Protein AF-A0A151S986-F1 (afdb_monomer)

Mean predicted aligned error: 7.72 Å

Structure (mmCIF, N/CA/C/O backbone):
data_AF-A0A151S986-F1
#
_entry.id   AF-A0A151S986-F1
#
loop_
_atom_site.group_PDB
_atom_site.id
_atom_site.type_symbol
_atom_site.label_atom_id
_atom_site.label_alt_id
_atom_site.label_comp_id
_atom_site.label_asym_id
_atom_site.label_entity_id
_atom_site.label_seq_id
_atom_site.pdbx_PDB_ins_code
_atom_site.Cartn_x
_atom_site.Cartn_y
_atom_site.Cartn_z
_atom_site.occupancy
_atom_site.B_iso_or_equiv
_atom_site.auth_seq_id
_atom_site.auth_comp_id
_atom_site.auth_asym_id
_atom_site.auth_atom_id
_atom_site.pdbx_PDB_model_num
ATOM 1 N N . MET A 1 1 ? -10.993 3.039 -18.803 1.00 60.53 1 MET A N 1
ATOM 2 C CA . MET A 1 1 ? -10.726 3.758 -17.537 1.00 60.53 1 MET A CA 1
ATOM 3 C C . MET A 1 1 ? -11.556 3.105 -16.445 1.00 60.53 1 MET A C 1
ATOM 5 O O . MET A 1 1 ? -12.699 2.767 -16.718 1.00 60.53 1 MET A O 1
ATOM 9 N N . SER A 1 2 ? -10.978 2.864 -15.268 1.00 81.25 2 SER A N 1
ATOM 10 C CA . SER A 1 2 ? -11.725 2.397 -14.089 1.00 81.25 2 SER A CA 1
ATOM 11 C C . SER A 1 2 ? -12.407 3.588 -13.402 1.00 81.25 2 SER A C 1
ATOM 13 O O . SER A 1 2 ? -11.946 4.718 -13.546 1.00 81.25 2 SER A O 1
ATOM 15 N N . ASN A 1 3 ? -13.466 3.342 -12.628 1.00 82.19 3 ASN A N 1
ATOM 16 C CA . ASN A 1 3 ? -14.051 4.328 -11.710 1.00 82.19 3 ASN A CA 1
ATOM 17 C C . ASN A 1 3 ? -13.273 4.442 -10.380 1.00 82.19 3 ASN A C 1
ATOM 19 O O . ASN A 1 3 ? -13.747 5.074 -9.442 1.00 82.19 3 ASN A O 1
ATOM 23 N N . GLY A 1 4 ? -12.100 3.808 -10.291 1.00 81.12 4 GLY A N 1
ATOM 24 C CA . GLY A 1 4 ? -11.214 3.849 -9.128 1.00 81.12 4 GLY A CA 1
ATOM 25 C C . GLY A 1 4 ? -11.450 2.731 -8.115 1.00 81.12 4 GLY A C 1
ATOM 26 O O . GLY A 1 4 ? -10.625 2.571 -7.221 1.00 81.12 4 GLY A O 1
ATOM 27 N N . ARG A 1 5 ? -12.514 1.927 -8.265 1.00 85.44 5 ARG A N 1
ATOM 28 C CA . ARG A 1 5 ? -12.766 0.788 -7.373 1.00 85.44 5 ARG A CA 1
ATOM 29 C C . ARG A 1 5 ? -11.839 -0.387 -7.678 1.00 85.44 5 ARG A C 1
ATOM 31 O O . ARG A 1 5 ? -11.610 -0.736 -8.838 1.00 85.44 5 ARG A O 1
ATOM 38 N N . LEU A 1 6 ? -11.342 -1.014 -6.620 1.00 85.12 6 LEU A N 1
ATOM 39 C CA . LEU A 1 6 ? -10.534 -2.228 -6.626 1.00 85.12 6 LEU A CA 1
ATOM 40 C C . LEU A 1 6 ? -11.412 -3.451 -6.336 1.00 85.12 6 LEU A C 1
ATOM 42 O O . LEU A 1 6 ? -12.496 -3.323 -5.778 1.00 85.12 6 LEU A O 1
ATOM 46 N N . ILE A 1 7 ? -10.925 -4.660 -6.638 1.00 87.69 7 ILE A N 1
ATOM 47 C CA . ILE A 1 7 ? -11.652 -5.916 -6.356 1.00 87.69 7 ILE A CA 1
ATOM 48 C C . ILE A 1 7 ? -12.125 -6.022 -4.893 1.00 87.69 7 ILE A C 1
ATOM 50 O O . ILE A 1 7 ? -13.210 -6.532 -4.627 1.00 87.69 7 ILE A O 1
ATOM 54 N N . ILE A 1 8 ? -11.356 -5.473 -3.948 1.00 83.62 8 ILE A N 1
ATOM 55 C CA . ILE A 1 8 ? -11.719 -5.426 -2.524 1.00 83.62 8 ILE A CA 1
ATOM 56 C C . ILE A 1 8 ? -12.955 -4.591 -2.234 1.00 83.62 8 ILE A C 1
ATOM 58 O O . ILE A 1 8 ? -13.674 -4.920 -1.299 1.00 83.62 8 ILE A O 1
ATOM 62 N N . ASP A 1 9 ? -13.214 -3.545 -3.017 1.00 87.00 9 ASP A N 1
ATOM 63 C CA . ASP A 1 9 ? -14.366 -2.674 -2.801 1.00 87.00 9 ASP A CA 1
ATOM 64 C C . ASP A 1 9 ? -15.655 -3.422 -3.138 1.00 87.00 9 ASP A C 1
ATOM 66 O O . ASP A 1 9 ? -16.638 -3.313 -2.416 1.00 87.00 9 ASP A O 1
ATOM 70 N N . PHE A 1 10 ? -15.629 -4.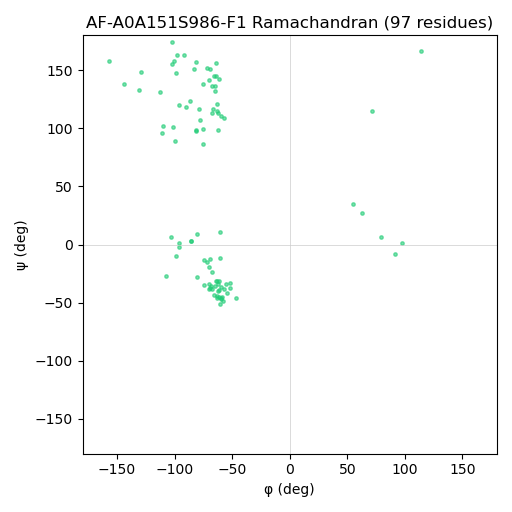253 -4.185 1.00 89.94 10 PHE A N 1
ATOM 71 C CA . PHE A 1 10 ? -16.758 -5.111 -4.549 1.00 89.94 10 PHE A CA 1
ATOM 72 C C . PHE A 1 10 ? -16.987 -6.222 -3.522 1.00 89.94 10 PHE A C 1
ATOM 74 O O . PHE A 1 10 ? -18.130 -6.549 -3.218 1.00 89.94 10 PHE A O 1
ATOM 81 N N . ILE A 1 11 ? -15.913 -6.796 -2.965 1.00 88.62 11 ILE A N 1
ATOM 82 C CA . ILE A 1 11 ? -16.023 -7.757 -1.859 1.00 88.62 11 ILE A CA 1
ATOM 83 C C . ILE A 1 11 ? -16.630 -7.059 -0.637 1.00 88.62 11 ILE A C 1
ATOM 85 O O . ILE A 1 11 ? -17.555 -7.590 -0.031 1.00 88.62 11 ILE A O 1
ATOM 89 N N . ALA A 1 12 ? -16.154 -5.863 -0.287 1.00 88.81 12 ALA A N 1
ATOM 90 C CA . ALA A 1 12 ? -16.692 -5.117 0.841 1.00 88.81 12 ALA A CA 1
ATOM 91 C C . ALA A 1 12 ? -18.186 -4.809 0.649 1.00 88.81 12 ALA A C 1
ATOM 93 O O . ALA A 1 12 ? -18.984 -5.095 1.536 1.00 88.81 12 ALA A O 1
ATOM 94 N N . GLU A 1 13 ? -18.573 -4.339 -0.539 1.00 91.69 13 GLU A N 1
ATOM 95 C CA . GLU A 1 13 ? -19.965 -4.078 -0.920 1.00 91.69 13 GLU A CA 1
ATOM 96 C C . GLU A 1 13 ? -20.841 -5.339 -0.814 1.00 91.69 13 GLU A C 1
ATOM 98 O O . GLU A 1 13 ? -21.889 -5.307 -0.170 1.00 91.69 13 GLU A O 1
ATOM 103 N N . ALA A 1 14 ? -20.388 -6.471 -1.364 1.00 94.00 14 ALA A N 1
ATOM 104 C CA . ALA A 1 14 ? -21.146 -7.724 -1.371 1.00 94.00 14 ALA A CA 1
ATOM 105 C C . ALA A 1 14 ? -21.417 -8.288 0.035 1.00 94.00 14 ALA A C 1
ATOM 107 O O . ALA A 1 14 ? -22.439 -8.937 0.252 1.00 94.00 14 ALA A O 1
ATOM 108 N N . TYR A 1 15 ? -20.511 -8.045 0.985 1.00 91.06 15 TYR A N 1
ATOM 109 C CA . TYR A 1 15 ? -20.625 -8.525 2.366 1.00 91.06 15 TYR A CA 1
ATOM 110 C C . TYR A 1 15 ? -21.057 -7.436 3.362 1.00 91.06 15 TYR A C 1
ATOM 112 O O . TYR A 1 15 ? -21.067 -7.689 4.566 1.00 91.06 15 TYR A O 1
ATOM 120 N N . GLY A 1 16 ? -21.405 -6.231 2.893 1.00 90.31 16 GLY A N 1
ATOM 121 C CA . GLY A 1 16 ? -21.785 -5.110 3.761 1.00 90.31 16 GLY A CA 1
ATOM 122 C C . GLY A 1 16 ? -20.664 -4.638 4.698 1.00 90.31 16 GLY A C 1
ATOM 123 O O . GLY A 1 16 ? -20.939 -4.127 5.784 1.00 90.31 16 GLY A O 1
ATOM 124 N N . LEU A 1 17 ? -19.402 -4.840 4.311 1.00 87.38 17 LEU A N 1
ATOM 125 C CA . LEU A 1 17 ? -18.231 -4.373 5.049 1.00 87.38 17 LEU A CA 1
ATOM 126 C C . LEU A 1 17 ? -17.931 -2.902 4.712 1.00 87.38 17 LEU A C 1
ATOM 128 O O . LEU A 1 17 ? -18.198 -2.451 3.596 1.00 87.38 17 LEU A O 1
ATOM 132 N N . PRO A 1 18 ? -17.333 -2.142 5.644 1.00 86.81 18 PRO A N 1
ATOM 133 C CA . PRO A 1 18 ? -16.908 -0.775 5.371 1.00 86.81 18 PRO A CA 1
ATOM 134 C C . PRO A 1 18 ? -15.818 -0.728 4.292 1.00 86.81 18 PRO A C 1
ATOM 136 O O . PRO A 1 18 ? -14.934 -1.586 4.236 1.00 86.81 18 PRO A O 1
ATOM 139 N N . MET A 1 19 ? -15.851 0.317 3.460 1.00 86.75 19 MET A N 1
ATOM 140 C CA . MET A 1 19 ? -14.769 0.590 2.514 1.00 86.75 19 MET A CA 1
ATOM 141 C C . MET A 1 19 ? -13.485 0.939 3.266 1.00 86.75 19 MET A C 1
ATOM 143 O O . MET A 1 19 ? -13.495 1.715 4.224 1.00 86.75 19 MET A O 1
ATOM 147 N N . LEU A 1 20 ? -12.368 0.379 2.810 1.00 86.62 20 LEU A N 1
ATOM 148 C CA . LEU A 1 20 ? -11.095 0.524 3.501 1.00 86.62 20 LEU A CA 1
ATOM 149 C C . LEU A 1 20 ? -10.385 1.812 3.059 1.00 86.62 20 LEU A C 1
ATOM 151 O O . LEU A 1 20 ? -10.094 1.965 1.869 1.00 86.62 20 LEU A O 1
ATOM 155 N N . PRO A 1 21 ? -10.034 2.727 3.981 1.00 87.75 21 PRO A N 1
ATOM 156 C CA . PRO A 1 21 ? -9.241 3.899 3.635 1.00 87.75 21 PRO A CA 1
ATOM 157 C C . PRO A 1 21 ? -7.833 3.488 3.183 1.00 87.75 21 PRO A C 1
ATOM 159 O O . PRO A 1 21 ? -7.243 2.544 3.714 1.00 87.75 21 PRO A O 1
ATOM 162 N N . ALA A 1 22 ? -7.265 4.223 2.226 1.00 88.44 22 ALA A N 1
ATOM 163 C CA . ALA A 1 22 ? -5.872 4.044 1.824 1.00 88.44 22 ALA A CA 1
ATOM 164 C C . ALA A 1 22 ? -4.918 4.475 2.951 1.00 88.44 22 ALA A C 1
ATOM 166 O O . ALA A 1 22 ? -5.092 5.545 3.535 1.00 88.44 22 ALA A O 1
ATOM 167 N N . TYR A 1 23 ? -3.873 3.685 3.217 1.00 88.31 23 TYR A N 1
ATOM 168 C CA . TYR A 1 23 ? -2.909 3.928 4.298 1.00 88.31 23 TYR A CA 1
ATOM 169 C C . TYR A 1 23 ? -2.271 5.323 4.232 1.00 88.31 23 TYR A C 1
ATOM 171 O O . TYR A 1 23 ? -2.147 6.000 5.250 1.00 88.31 23 TYR A O 1
ATOM 179 N N . LEU A 1 24 ? -1.904 5.774 3.030 1.00 89.62 24 LEU A N 1
ATOM 180 C CA . LEU A 1 24 ? -1.272 7.081 2.825 1.00 89.62 24 LEU A CA 1
ATOM 181 C C . LEU A 1 24 ? -2.234 8.266 3.018 1.00 89.62 24 LEU A C 1
ATOM 183 O O . LEU A 1 24 ? -1.769 9.387 3.196 1.00 89.62 24 LEU A O 1
ATOM 187 N N . ASN A 1 25 ? -3.549 8.022 3.033 1.00 89.06 25 ASN A N 1
ATOM 188 C CA . ASN A 1 25 ? -4.572 9.046 3.262 1.00 89.06 25 ASN A CA 1
ATOM 189 C C . ASN A 1 25 ? -5.041 9.110 4.722 1.00 89.06 25 ASN A C 1
ATOM 191 O O . ASN A 1 25 ? -5.925 9.905 5.044 1.00 89.06 25 ASN A O 1
ATOM 195 N N . LEU A 1 26 ? -4.481 8.285 5.612 1.00 86.88 26 LEU A N 1
ATOM 196 C CA . LEU A 1 26 ? -4.854 8.301 7.021 1.00 86.88 26 LEU A CA 1
ATOM 197 C C . LEU A 1 26 ? -4.423 9.622 7.666 1.00 86.88 26 LEU A C 1
ATOM 199 O O . LEU A 1 26 ? -3.234 9.916 7.796 1.00 86.88 26 LEU A O 1
ATOM 203 N N . THR A 1 27 ? -5.398 10.402 8.128 1.00 76.88 27 THR A N 1
ATOM 204 C CA . THR A 1 27 ? -5.156 11.594 8.952 1.00 76.88 27 THR A CA 1
ATOM 205 C C . THR A 1 27 ? -5.373 11.262 10.427 1.00 76.88 27 THR A C 1
ATOM 207 O O . THR A 1 27 ? -6.172 10.394 10.785 1.00 76.88 27 THR A O 1
ATOM 210 N N . LYS A 1 28 ? -4.624 11.916 11.327 1.00 65.44 28 LYS A N 1
ATOM 211 C CA . LYS A 1 28 ? -4.749 11.661 12.770 1.00 65.44 28 LYS A CA 1
ATOM 212 C C . LYS A 1 28 ? -6.167 12.015 13.240 1.00 65.44 28 LYS A C 1
ATOM 214 O O . LYS A 1 28 ? -6.519 13.187 13.279 1.00 65.44 28 LYS A O 1
ATOM 219 N N . GLY A 1 29 ? -6.933 11.005 13.658 1.00 61.72 29 GLY A N 1
ATOM 220 C CA . GLY A 1 29 ? -8.168 11.174 14.435 1.00 61.72 29 GLY A CA 1
ATOM 221 C C . GLY A 1 29 ? -9.493 11.142 13.667 1.00 61.72 29 GLY A C 1
ATOM 222 O O . GLY A 1 29 ? -10.525 11.278 14.311 1.00 61.72 29 GLY A O 1
ATOM 223 N N . THR A 1 30 ? -9.501 10.943 12.346 1.00 60.03 30 THR A N 1
ATOM 224 C CA . THR A 1 30 ? -10.741 11.008 11.539 1.00 60.03 30 THR A CA 1
ATOM 225 C C . THR A 1 30 ? -11.249 9.650 11.051 1.00 60.03 30 THR A C 1
ATOM 227 O O . THR A 1 30 ? -12.452 9.492 10.863 1.00 60.03 30 THR A O 1
ATOM 230 N N . GLN A 1 31 ? -10.372 8.658 10.866 1.00 70.31 31 GLN A N 1
ATOM 231 C CA . GLN A 1 31 ? -10.744 7.335 10.350 1.00 70.31 31 GLN A CA 1
ATOM 232 C C . GLN A 1 31 ? -10.584 6.230 11.395 1.00 70.31 31 GLN A C 1
ATOM 234 O O . GLN A 1 31 ? -9.533 6.092 12.028 1.00 70.31 31 GLN A O 1
ATOM 239 N N . ASP A 1 32 ? -11.631 5.410 11.542 1.00 76.25 32 ASP A N 1
ATOM 240 C CA . ASP A 1 32 ? -11.607 4.215 12.381 1.00 76.25 32 ASP A CA 1
ATOM 241 C C . ASP A 1 32 ? -10.816 3.091 11.699 1.00 76.25 32 ASP A C 1
ATOM 243 O O . ASP A 1 32 ? -11.352 2.220 11.016 1.00 76.25 32 ASP A O 1
ATOM 247 N N . ILE A 1 33 ? -9.503 3.101 11.921 1.00 80.69 33 ILE A N 1
ATOM 248 C CA . ILE A 1 33 ? -8.570 2.095 11.397 1.00 80.69 33 ILE A CA 1
ATOM 249 C C . ILE A 1 33 ? -8.867 0.660 11.874 1.00 80.69 33 ILE A C 1
ATOM 251 O O . ILE A 1 33 ? -8.287 -0.284 11.338 1.00 80.69 33 ILE A O 1
ATOM 255 N N . ARG A 1 34 ? -9.750 0.464 12.869 1.00 77.75 34 ARG A N 1
ATOM 256 C CA . ARG A 1 34 ? -10.157 -0.875 13.341 1.00 77.75 34 ARG A CA 1
ATOM 257 C C . ARG A 1 34 ? -10.972 -1.634 12.304 1.00 77.75 34 ARG A C 1
ATOM 259 O O . ARG A 1 34 ? -10.991 -2.861 12.335 1.00 77.75 34 ARG A O 1
ATOM 266 N N . GLN A 1 35 ? -11.611 -0.911 11.390 1.00 79.56 35 GLN A N 1
ATOM 267 C CA . GLN A 1 35 ? -12.365 -1.479 10.275 1.00 79.56 35 GLN A CA 1
ATOM 268 C C . GLN A 1 35 ? -11.452 -2.037 9.172 1.00 79.56 35 GL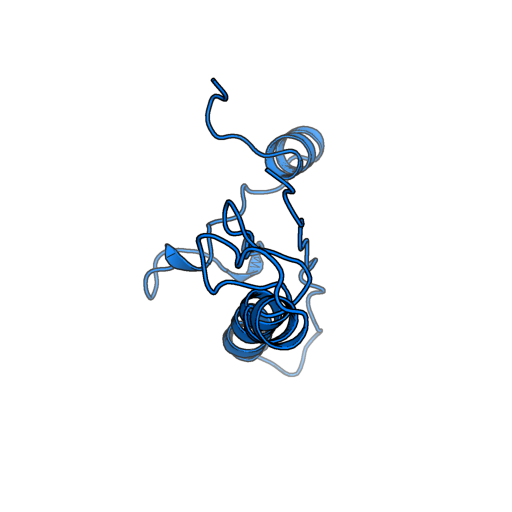N A C 1
ATOM 270 O O . GLN A 1 35 ? -11.902 -2.804 8.326 1.00 79.56 35 GLN A O 1
ATOM 275 N N . GLY A 1 36 ? -10.158 -1.711 9.220 1.00 80.25 36 GLY A N 1
ATOM 276 C CA . GLY A 1 36 ? -9.158 -2.113 8.241 1.00 80.25 36 GLY A CA 1
ATOM 277 C C . GLY A 1 36 ? -8.612 -0.922 7.460 1.00 80.25 36 GLY A C 1
ATOM 278 O O . GLY A 1 36 ? -9.138 0.186 7.511 1.00 80.25 36 GLY A O 1
ATOM 279 N N . VAL A 1 37 ? -7.506 -1.156 6.757 1.00 86.56 37 VAL A N 1
ATOM 280 C CA . VAL A 1 37 ? -6.784 -0.151 5.968 1.00 86.56 37 VAL A CA 1
ATOM 281 C C . VAL A 1 37 ? -6.240 -0.830 4.716 1.00 86.56 37 VAL A C 1
ATOM 283 O O . VAL A 1 37 ? -5.718 -1.944 4.793 1.00 86.56 37 VAL A O 1
ATOM 286 N N . ASN A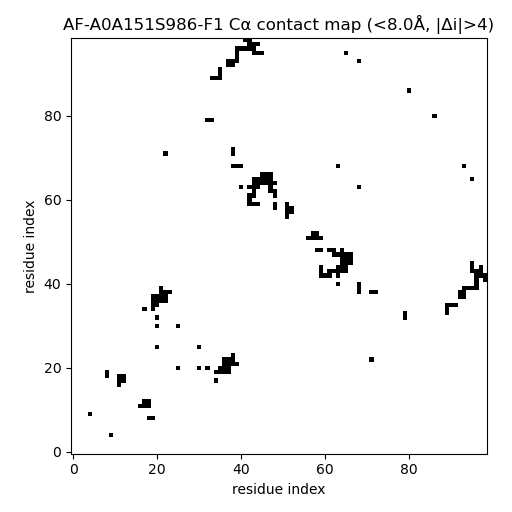 1 38 ? -6.341 -0.158 3.572 1.00 87.69 38 ASN A N 1
ATOM 287 C CA . ASN A 1 38 ? -5.774 -0.616 2.311 1.00 87.69 38 ASN A CA 1
ATOM 288 C C . ASN A 1 38 ? -4.335 -0.095 2.151 1.00 87.69 38 ASN A C 1
ATOM 290 O O . ASN A 1 38 ? -4.106 1.113 2.096 1.00 87.69 38 ASN A O 1
ATOM 294 N N . PHE A 1 39 ? -3.362 -1.003 2.064 1.00 89.00 39 PHE A N 1
ATOM 295 C CA . PHE A 1 39 ? -1.940 -0.673 1.890 1.00 89.00 39 PHE A CA 1
ATOM 296 C C . PHE A 1 39 ? -1.476 -0.721 0.429 1.00 89.00 39 PHE A C 1
ATOM 298 O O . PHE A 1 39 ? -0.309 -0.434 0.162 1.00 89.00 39 PHE A O 1
ATOM 305 N N . ALA A 1 40 ? -2.362 -1.083 -0.502 1.00 87.06 40 ALA A N 1
ATOM 306 C CA . ALA A 1 40 ? -2.025 -1.193 -1.911 1.00 87.06 40 ALA A CA 1
ATOM 307 C C . ALA A 1 40 ? -1.567 0.156 -2.479 1.00 87.06 40 ALA A C 1
ATOM 309 O O . ALA A 1 40 ? -2.120 1.213 -2.168 1.00 87.06 40 ALA A O 1
ATOM 310 N N . PHE A 1 41 ? -0.573 0.096 -3.359 1.00 88.56 41 PHE A N 1
ATOM 311 C CA . PHE A 1 41 ? -0.069 1.239 -4.108 1.00 88.56 41 PHE A CA 1
ATOM 312 C C . PHE A 1 41 ? 0.016 0.857 -5.587 1.00 88.56 41 PHE A C 1
ATOM 314 O O . PHE A 1 41 ? 0.512 -0.220 -5.923 1.00 88.56 41 PHE A O 1
ATOM 321 N N . ALA A 1 42 ? -0.487 1.715 -6.475 1.00 86.69 42 ALA A N 1
ATOM 322 C CA . ALA A 1 42 ? -0.487 1.443 -7.910 1.00 86.69 42 ALA A CA 1
ATOM 323 C C . ALA A 1 42 ? 0.950 1.377 -8.458 1.00 86.69 42 ALA A C 1
ATOM 325 O O . ALA A 1 42 ? 1.769 2.248 -8.165 1.00 86.69 42 ALA A O 1
ATOM 326 N N . GLY A 1 43 ? 1.257 0.339 -9.240 1.00 86.81 43 GLY A N 1
ATOM 327 C CA . GLY A 1 43 ? 2.601 0.101 -9.780 1.00 86.81 43 GLY A CA 1
ATOM 328 C C . GLY A 1 43 ? 3.590 -0.523 -8.789 1.00 86.81 43 GLY A C 1
ATOM 329 O O . GLY A 1 43 ? 4.770 -0.650 -9.110 1.00 86.81 43 GLY A O 1
ATOM 330 N N . ALA A 1 44 ? 3.144 -0.911 -7.589 1.00 89.69 44 ALA A N 1
ATOM 331 C CA . ALA A 1 44 ? 4.013 -1.575 -6.630 1.00 89.69 44 ALA A CA 1
ATOM 332 C C . ALA A 1 44 ? 4.396 -2.994 -7.067 1.00 89.69 44 ALA A C 1
ATOM 334 O O . ALA A 1 44 ? 3.571 -3.766 -7.556 1.00 89.69 44 ALA A O 1
ATOM 335 N N . THR A 1 45 ? 5.645 -3.371 -6.813 1.00 90.75 45 THR A N 1
ATOM 336 C CA . THR A 1 45 ? 6.192 -4.681 -7.185 1.00 90.75 45 THR A CA 1
ATOM 337 C C . THR A 1 45 ? 6.279 -5.634 -6.000 1.00 90.75 45 THR A C 1
ATOM 339 O O . THR A 1 45 ? 6.420 -5.225 -4.850 1.00 90.75 45 THR A O 1
ATOM 342 N N . ALA A 1 46 ? 6.270 -6.943 -6.270 1.00 91.94 46 ALA A N 1
ATOM 343 C CA . ALA A 1 46 ? 6.530 -7.948 -5.235 1.00 91.94 46 ALA A CA 1
ATOM 344 C C . ALA A 1 46 ? 7.941 -7.808 -4.631 1.00 91.94 46 ALA A C 1
ATOM 346 O O . ALA A 1 46 ? 8.129 -7.962 -3.427 1.00 91.94 46 ALA A O 1
ATOM 347 N N . LEU A 1 47 ? 8.927 -7.498 -5.476 1.00 93.69 47 LEU A N 1
ATOM 348 C CA . LEU A 1 47 ? 10.340 -7.386 -5.115 1.00 93.69 47 LEU A CA 1
AT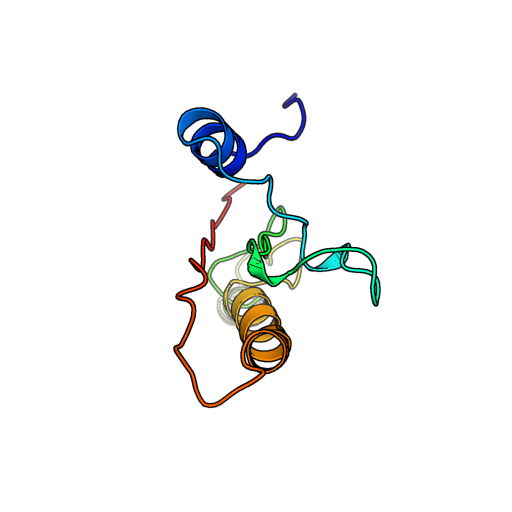OM 349 C C . LEU A 1 47 ? 10.761 -5.924 -4.946 1.00 93.69 47 LEU A C 1
ATOM 351 O O . LEU A 1 47 ? 10.140 -5.022 -5.505 1.00 93.69 47 LEU A O 1
ATOM 355 N N . ASN A 1 48 ? 11.841 -5.700 -4.198 1.00 94.12 48 ASN A N 1
ATOM 356 C CA . ASN A 1 48 ? 12.452 -4.379 -4.045 1.00 94.12 48 ASN A CA 1
ATOM 357 C C . ASN A 1 48 ? 13.110 -3.907 -5.341 1.00 94.12 48 ASN A C 1
ATOM 359 O O . ASN A 1 48 ? 13.628 -4.720 -6.104 1.00 94.12 48 ASN A O 1
ATOM 363 N N . MET A 1 49 ? 13.162 -2.588 -5.540 1.00 94.31 49 MET A N 1
ATOM 364 C CA . MET A 1 49 ? 13.845 -1.961 -6.678 1.00 94.31 49 MET A CA 1
ATOM 365 C C . MET A 1 49 ? 15.296 -2.454 -6.831 1.00 94.31 49 MET A C 1
ATOM 367 O O . MET A 1 49 ? 15.732 -2.734 -7.947 1.00 94.31 49 MET A O 1
ATOM 371 N N . ASP A 1 50 ? 15.999 -2.671 -5.715 1.00 95.19 50 ASP A N 1
ATOM 372 C CA . ASP A 1 50 ? 17.372 -3.194 -5.693 1.00 95.19 50 ASP A CA 1
ATOM 373 C C . ASP A 1 50 ? 17.521 -4.530 -6.426 1.00 95.19 50 ASP A C 1
ATOM 375 O O . ASP A 1 50 ? 18.542 -4.765 -7.069 1.00 95.19 50 ASP A O 1
ATOM 379 N N . TYR A 1 51 ? 16.503 -5.395 -6.384 1.00 96.19 51 TYR A N 1
ATOM 380 C CA . TYR A 1 51 ? 16.524 -6.661 -7.114 1.00 96.19 51 TYR A CA 1
ATOM 381 C C . TYR A 1 51 ? 16.630 -6.428 -8.625 1.00 96.19 51 TYR A C 1
ATOM 383 O O . TYR A 1 51 ? 17.444 -7.063 -9.296 1.00 96.19 51 TYR A O 1
ATOM 391 N N . PHE A 1 52 ? 15.841 -5.492 -9.160 1.00 95.88 52 PHE A N 1
ATOM 392 C CA . PHE A 1 52 ? 15.845 -5.164 -10.586 1.00 95.88 52 PHE A CA 1
ATOM 393 C C . PHE A 1 52 ? 17.187 -4.555 -10.999 1.00 95.88 52 PHE A C 1
ATOM 395 O O . PHE A 1 52 ? 17.773 -4.993 -11.988 1.00 95.88 52 PHE A O 1
ATOM 402 N N . ILE A 1 53 ? 17.724 -3.635 -10.189 1.00 96.06 53 ILE A N 1
ATOM 403 C CA . ILE A 1 53 ? 19.033 -3.008 -10.421 1.00 96.06 53 ILE A CA 1
ATOM 404 C C . ILE A 1 53 ? 20.145 -4.065 -10.438 1.00 96.06 53 ILE A C 1
ATOM 406 O O . ILE A 1 53 ? 20.918 -4.142 -11.395 1.00 96.06 53 ILE A O 1
ATOM 410 N N . GLN A 1 54 ? 20.206 -4.930 -9.421 1.00 97.69 54 GLN A N 1
ATOM 411 C CA . GLN A 1 54 ? 21.229 -5.978 -9.315 1.00 97.69 54 GLN A CA 1
ATOM 412 C C . GLN A 1 54 ? 21.161 -6.984 -10.469 1.00 97.69 54 GLN A C 1
ATOM 414 O O . GLN A 1 54 ? 22.192 -7.489 -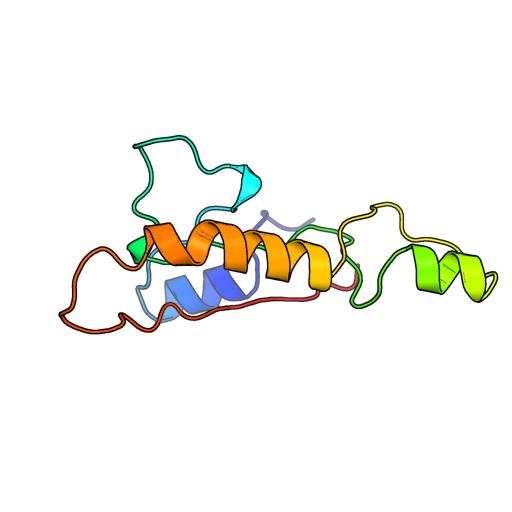10.916 1.00 97.69 54 GLN A O 1
ATOM 419 N N . LYS A 1 55 ? 19.957 -7.274 -10.972 1.00 97.75 55 LYS A N 1
ATOM 420 C CA . LYS A 1 55 ? 19.743 -8.164 -12.120 1.00 97.75 55 LYS A CA 1
ATOM 421 C C . LYS A 1 55 ? 19.846 -7.464 -13.475 1.00 97.75 55 LYS A C 1
ATOM 423 O O . LYS A 1 55 ? 19.671 -8.132 -14.489 1.00 97.75 55 LYS A O 1
ATOM 428 N N . ARG A 1 56 ? 20.171 -6.164 -13.507 1.00 97.12 56 ARG A N 1
ATOM 429 C CA . ARG A 1 56 ? 20.227 -5.339 -14.729 1.00 97.12 56 ARG A CA 1
ATOM 430 C C . ARG A 1 56 ? 18.915 -5.382 -15.526 1.00 97.12 56 ARG A C 1
ATOM 432 O O . ARG A 1 56 ? 18.924 -5.370 -16.754 1.00 97.12 56 ARG A O 1
ATOM 439 N N . LEU A 1 57 ? 17.794 -5.461 -14.814 1.00 95.88 57 LEU A N 1
ATOM 440 C CA . LEU A 1 57 ? 16.447 -5.367 -15.367 1.00 95.88 57 LEU A CA 1
ATOM 441 C C . LEU A 1 57 ? 15.966 -3.915 -15.325 1.00 95.88 57 LEU A C 1
ATOM 443 O O . LEU A 1 57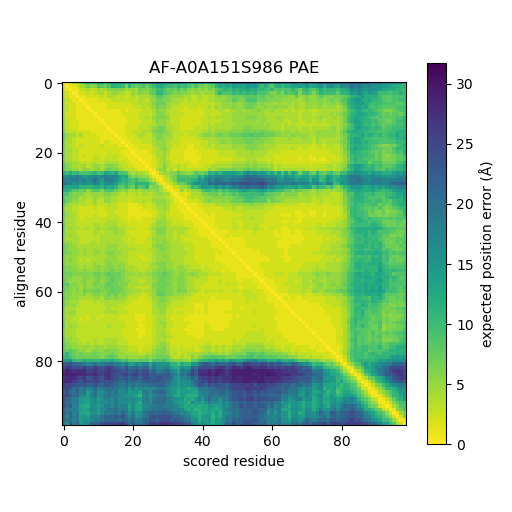 ? 16.500 -3.093 -14.580 1.00 95.88 57 LEU A O 1
ATOM 447 N N . ILE A 1 58 ? 14.923 -3.615 -16.100 1.00 94.25 58 ILE A N 1
ATOM 448 C CA . ILE A 1 58 ? 14.255 -2.313 -16.047 1.00 94.25 58 ILE A CA 1
ATOM 449 C C . ILE A 1 58 ? 13.638 -2.149 -14.646 1.00 94.25 58 ILE A C 1
ATOM 451 O O . ILE A 1 58 ? 12.837 -2.997 -14.2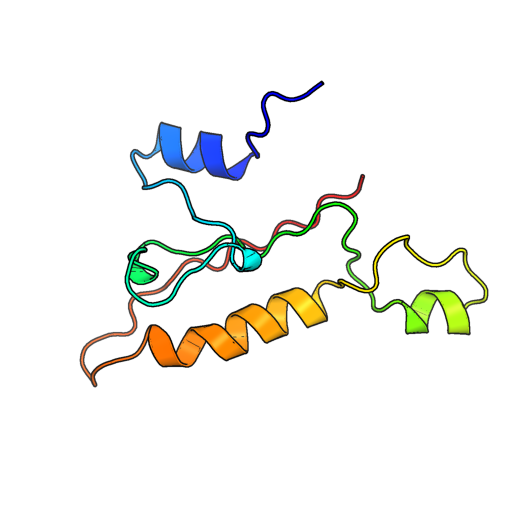42 1.00 94.25 58 ILE A O 1
ATOM 455 N N . PRO A 1 59 ? 14.013 -1.108 -13.884 1.00 92.44 59 PRO A N 1
ATOM 456 C CA . PRO A 1 59 ? 13.462 -0.886 -12.558 1.00 92.44 59 PRO A CA 1
ATOM 457 C C . PRO A 1 59 ? 12.005 -0.402 -12.638 1.00 92.44 59 PRO A C 1
ATOM 459 O O . PRO A 1 59 ? 11.627 0.262 -13.607 1.00 92.44 59 PRO A O 1
ATOM 462 N N . PRO A 1 60 ? 11.182 -0.695 -11.616 1.00 91.25 60 PRO A N 1
ATOM 463 C CA . PRO A 1 60 ? 9.826 -0.165 -11.535 1.00 91.25 60 PRO A CA 1
ATOM 464 C C . PRO A 1 60 ? 9.821 1.364 -11.407 1.00 91.25 60 PRO A C 1
ATOM 466 O O . PRO A 1 60 ? 10.772 1.970 -10.916 1.00 91.25 60 PRO A O 1
ATOM 469 N N . SER A 1 61 ? 8.713 1.993 -11.802 1.00 91.31 61 SER A N 1
ATOM 470 C CA . SER A 1 61 ? 8.515 3.451 -11.722 1.00 91.31 61 SER A CA 1
ATOM 471 C C . SER A 1 61 ? 8.370 3.982 -10.291 1.00 91.31 61 SER A C 1
ATOM 473 O O . SER A 1 61 ? 8.440 5.188 -10.064 1.00 91.31 61 SER A O 1
ATOM 475 N N . THR A 1 62 ? 8.174 3.092 -9.320 1.00 91.69 62 THR A N 1
ATOM 476 C CA . THR A 1 62 ? 8.050 3.396 -7.896 1.00 91.69 62 THR A CA 1
ATOM 477 C C . THR A 1 62 ? 8.998 2.520 -7.086 1.00 91.69 62 THR A C 1
ATOM 479 O O . THR A 1 62 ? 9.276 1.378 -7.447 1.00 91.69 62 THR A O 1
ATOM 482 N N . ASN A 1 63 ? 9.489 3.039 -5.962 1.00 93.81 63 ASN A N 1
ATOM 483 C CA . ASN A 1 63 ? 10.253 2.260 -4.986 1.00 93.81 63 ASN A CA 1
ATOM 484 C C . ASN A 1 63 ? 9.351 1.527 -3.974 1.00 93.81 63 ASN A C 1
ATOM 486 O O . ASN A 1 63 ? 9.856 0.884 -3.053 1.00 93.81 63 ASN A O 1
ATOM 490 N N . ILE A 1 64 ? 8.025 1.622 -4.126 1.00 93.94 64 ILE A N 1
ATOM 491 C CA . ILE A 1 64 ? 7.072 0.935 -3.262 1.00 93.94 64 ILE A CA 1
ATOM 492 C C . ILE A 1 64 ? 6.995 -0.536 -3.666 1.00 93.94 64 ILE A C 1
ATOM 494 O O . ILE A 1 64 ? 6.405 -0.896 -4.679 1.00 93.94 64 ILE A O 1
ATOM 498 N N . SER A 1 65 ? 7.576 -1.396 -2.838 1.00 93.62 65 SER A N 1
ATOM 499 C CA . SER A 1 65 ? 7.485 -2.847 -2.972 1.00 93.62 65 SER A CA 1
ATOM 500 C C . SER A 1 65 ? 6.491 -3.449 -1.977 1.00 93.62 65 SER A C 1
ATOM 502 O O . SER A 1 65 ? 5.999 -2.779 -1.062 1.00 93.62 65 SER A O 1
ATOM 504 N N . LEU A 1 66 ? 6.251 -4.754 -2.094 1.00 91.56 66 LEU A N 1
ATOM 505 C CA . LEU A 1 66 ? 5.485 -5.523 -1.117 1.00 91.56 66 LEU A CA 1
ATOM 506 C C . LEU A 1 66 ? 6.074 -5.426 0.293 1.00 91.56 66 LEU A C 1
ATOM 508 O O . LEU A 1 66 ? 5.327 -5.335 1.263 1.00 91.56 66 LEU A O 1
ATOM 512 N N . SER A 1 67 ? 7.405 -5.416 0.430 1.00 93.31 67 SER A N 1
ATOM 513 C CA . SER A 1 67 ? 8.024 -5.276 1.750 1.00 93.31 67 SER A CA 1
ATOM 514 C C . SER A 1 67 ? 7.800 -3.885 2.334 1.00 93.31 67 SER A C 1
ATOM 516 O O . SER A 1 67 ? 7.551 -3.778 3.531 1.00 93.31 67 SER A O 1
ATOM 518 N N . VAL A 1 68 ? 7.793 -2.836 1.503 1.00 95.00 68 VAL A N 1
ATOM 519 C CA . VAL A 1 68 ? 7.450 -1.476 1.951 1.00 95.00 68 VAL A CA 1
ATOM 520 C C . VAL A 1 68 ? 5.998 -1.411 2.440 1.00 95.00 68 VAL A C 1
ATOM 522 O O . VAL A 1 68 ? 5.742 -0.881 3.522 1.00 95.00 68 VAL A O 1
ATOM 525 N N . GLN A 1 69 ? 5.055 -2.010 1.704 1.00 92.44 69 GLN A N 1
ATOM 526 C CA . GLN A 1 69 ? 3.650 -2.106 2.131 1.00 92.44 69 GLN A CA 1
ATOM 527 C C . GLN A 1 69 ? 3.494 -2.914 3.430 1.00 92.44 69 GLN A C 1
ATOM 529 O O . GLN A 1 69 ? 2.744 -2.529 4.329 1.00 92.44 69 GLN A O 1
ATOM 534 N N . LEU A 1 70 ? 4.248 -4.006 3.579 1.00 92.81 70 LEU A N 1
ATOM 535 C CA . LEU A 1 70 ? 4.268 -4.795 4.809 1.00 92.81 70 LEU A CA 1
ATOM 536 C C . LEU A 1 70 ? 4.837 -3.998 5.993 1.00 92.81 70 LEU A C 1
ATOM 538 O O . LEU A 1 70 ? 4.362 -4.136 7.122 1.00 92.81 70 LEU A O 1
ATOM 542 N N . ASP A 1 71 ? 5.831 -3.147 5.760 1.00 94.44 71 ASP A N 1
ATOM 543 C CA . ASP A 1 71 ? 6.388 -2.282 6.797 1.00 94.44 71 ASP A CA 1
ATOM 544 C C . ASP A 1 71 ? 5.413 -1.173 7.208 1.00 94.44 71 ASP A C 1
ATOM 546 O O . ASP A 1 71 ? 5.332 -0.847 8.395 1.00 94.44 71 ASP A O 1
ATOM 550 N N . TRP A 1 72 ? 4.606 -0.644 6.282 1.00 93.25 72 TRP A N 1
ATOM 551 C CA . TRP A 1 72 ? 3.468 0.218 6.627 1.00 93.25 72 TRP A CA 1
ATOM 552 C C . TRP A 1 72 ? 2.473 -0.497 7.539 1.00 93.25 72 TRP A C 1
ATOM 554 O O . TRP A 1 72 ? 2.082 0.049 8.573 1.00 93.25 72 TRP A O 1
ATOM 564 N N . PHE A 1 73 ? 2.129 -1.747 7.225 1.00 88.94 73 PHE A N 1
ATOM 565 C CA . PHE A 1 73 ? 1.274 -2.544 8.099 1.00 88.94 73 PHE A CA 1
ATOM 566 C C . PHE A 1 73 ? 1.887 -2.741 9.487 1.00 88.94 73 PHE A C 1
ATOM 568 O O . PHE A 1 73 ? 1.214 -2.511 10.493 1.00 88.94 73 PHE A O 1
ATOM 575 N N . LYS A 1 74 ? 3.170 -3.113 9.575 1.00 89.44 74 LYS A N 1
ATOM 576 C CA . LYS A 1 74 ? 3.862 -3.272 10.866 1.00 89.44 74 LYS A CA 1
ATOM 577 C C . LYS A 1 74 ? 3.872 -1.977 11.678 1.00 89.44 74 LYS A C 1
ATOM 579 O O . LYS A 1 74 ? 3.733 -2.049 12.895 1.00 89.44 74 LYS A O 1
ATOM 584 N N . LYS A 1 75 ? 4.007 -0.815 11.030 1.00 90.06 75 LYS A N 1
ATOM 585 C CA . LYS A 1 75 ? 3.929 0.504 11.684 1.00 90.06 75 LYS A CA 1
ATOM 586 C C . LYS A 1 75 ? 2.525 0.808 12.202 1.00 90.06 75 LYS A C 1
ATOM 588 O O . LYS A 1 75 ? 2.397 1.368 13.287 1.00 90.06 75 LYS A O 1
ATOM 593 N N . LEU A 1 76 ? 1.482 0.417 11.466 1.00 86.62 76 LEU A N 1
ATOM 594 C CA . LEU A 1 76 ? 0.097 0.600 11.904 1.00 86.62 76 LEU A CA 1
ATOM 595 C C . LEU A 1 76 ? -0.297 -0.394 13.008 1.00 86.62 76 LEU A C 1
ATOM 597 O O . LEU A 1 76 ? -1.045 -0.036 13.915 1.00 86.62 76 LEU A O 1
ATOM 601 N N . LYS A 1 77 ? 0.220 -1.626 12.974 1.00 83.62 77 LYS A N 1
ATOM 602 C CA . LYS A 1 77 ? -0.186 -2.737 13.851 1.00 83.62 77 LYS A CA 1
ATOM 603 C C . LYS A 1 77 ? -0.293 -2.372 15.347 1.00 83.62 77 LYS A C 1
ATOM 605 O O . LYS A 1 77 ? -1.313 -2.716 15.940 1.00 83.62 77 LYS A O 1
ATOM 610 N N . PRO A 1 78 ? 0.663 -1.662 15.983 1.00 84.69 78 PRO A N 1
ATOM 611 C CA . PRO A 1 78 ? 0.550 -1.283 17.394 1.00 84.69 78 PRO A CA 1
ATOM 612 C C . PRO A 1 78 ? -0.657 -0.391 17.701 1.00 84.69 78 PRO A C 1
ATOM 614 O O . PRO A 1 78 ? -1.225 -0.485 18.782 1.00 84.69 78 PRO A O 1
ATOM 617 N N . SER A 1 79 ? -1.088 0.448 16.753 1.00 79.69 79 SER A N 1
ATOM 618 C CA . SER A 1 79 ? -2.246 1.334 16.943 1.00 79.69 79 SER A CA 1
ATOM 619 C C . SER A 1 79 ? -3.586 0.585 16.983 1.00 79.69 79 SER A C 1
ATOM 621 O O . SER A 1 79 ? -4.556 1.101 17.542 1.00 79.69 79 SER A O 1
ATOM 623 N N . LEU A 1 80 ? -3.620 -0.646 16.458 1.00 75.38 80 LEU A N 1
ATOM 624 C CA . LEU A 1 80 ? -4.786 -1.534 16.480 1.00 75.38 80 LEU A CA 1
ATOM 625 C C . LEU A 1 80 ? -4.931 -2.264 17.827 1.00 75.38 80 LEU A C 1
ATOM 627 O O . LEU A 1 80 ? -6.042 -2.588 18.241 1.00 75.38 80 LEU A O 1
ATOM 631 N N . CYS A 1 81 ? -3.827 -2.492 18.544 1.00 69.75 81 CYS A N 1
ATOM 632 C CA . CYS A 1 81 ? -3.805 -3.257 19.790 1.00 69.75 81 CYS A CA 1
ATOM 633 C C . CYS A 1 81 ? -3.780 -2.322 21.007 1.00 69.75 81 CYS A C 1
ATOM 635 O O . CYS A 1 81 ? -2.707 -1.979 21.497 1.00 69.75 81 CYS A O 1
ATOM 637 N N . LYS A 1 82 ? -4.949 -1.913 21.523 1.00 59.34 82 LYS A N 1
ATOM 638 C CA . LYS A 1 82 ? -5.015 -1.033 22.709 1.00 59.34 82 LYS A CA 1
ATOM 639 C C . LYS A 1 82 ? -5.281 -1.715 24.054 1.00 59.34 82 LYS A C 1
ATOM 641 O O . LYS A 1 82 ? -5.110 -1.033 25.051 1.00 59.34 82 LYS A O 1
ATOM 646 N N . ASN A 1 83 ? -5.639 -3.003 24.144 1.00 50.59 83 ASN A N 1
ATOM 647 C CA . ASN A 1 83 ? -5.804 -3.675 25.447 1.00 50.59 83 ASN A CA 1
ATOM 648 C C . ASN A 1 83 ? -5.665 -5.205 25.376 1.00 50.59 83 ASN A C 1
ATOM 650 O O . ASN A 1 83 ? -5.895 -5.804 24.330 1.00 50.59 83 ASN A O 1
ATOM 654 N N . LYS A 1 84 ? -5.338 -5.838 26.518 1.00 50.88 84 LYS A N 1
ATOM 655 C CA . LYS A 1 84 ? -5.193 -7.301 26.736 1.00 50.88 84 LYS A CA 1
ATOM 656 C C . LYS A 1 84 ? -6.465 -8.137 26.471 1.00 50.88 84 LYS A C 1
ATOM 658 O O . LYS A 1 84 ? -6.502 -9.315 26.811 1.00 50.88 84 LYS A O 1
ATOM 663 N N . GLN A 1 85 ? -7.502 -7.565 25.869 1.00 47.09 85 GLN A N 1
ATOM 664 C CA . GLN A 1 85 ? -8.730 -8.267 25.513 1.00 47.09 85 GLN A CA 1
ATOM 665 C C . GLN A 1 85 ? -8.810 -8.374 23.994 1.00 47.09 85 GLN A C 1
ATOM 667 O O . GLN A 1 85 ? -9.245 -7.448 23.324 1.00 47.09 85 GLN A O 1
ATOM 672 N N . GLY A 1 86 ? -8.357 -9.522 23.488 1.00 47.94 86 GLY A N 1
ATOM 673 C CA . GLY A 1 86 ? -8.648 -10.007 22.143 1.00 47.94 86 GLY A CA 1
ATOM 674 C C . GLY A 1 86 ? -7.953 -9.254 21.010 1.00 47.94 86 GLY A C 1
ATOM 675 O O . GLY A 1 86 ? -8.268 -8.112 20.700 1.00 47.94 86 GLY A O 1
ATOM 676 N N . PHE A 1 87 ? -7.058 -9.943 20.301 1.00 48.19 87 PHE A N 1
ATOM 677 C CA . PHE A 1 87 ? -6.705 -9.548 18.940 1.00 48.19 87 PHE A CA 1
ATOM 678 C C . PHE A 1 87 ? -7.985 -9.514 18.095 1.00 48.19 87 PHE A C 1
ATOM 680 O O . PHE A 1 87 ? -8.526 -10.568 17.753 1.00 48.19 87 PHE A O 1
ATOM 687 N N . THR A 1 88 ? -8.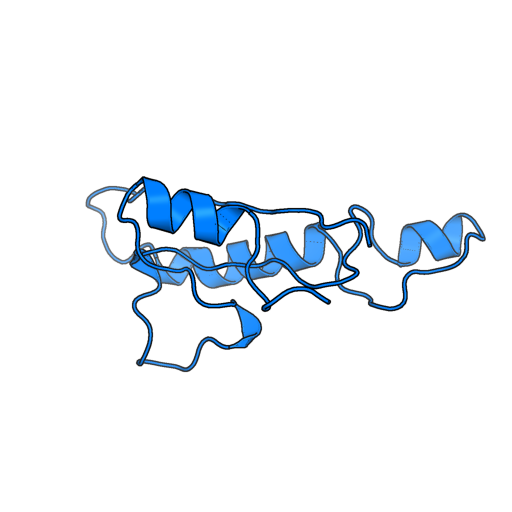461 -8.332 17.706 1.00 50.59 88 THR A N 1
ATOM 688 C CA . THR A 1 88 ? -9.334 -8.243 16.536 1.00 50.59 88 THR A CA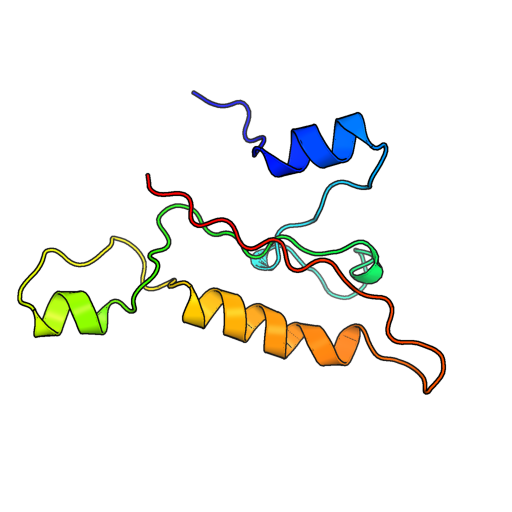 1
ATOM 689 C C . THR A 1 88 ? -8.457 -8.601 15.341 1.00 50.59 88 THR A C 1
ATOM 691 O O . THR A 1 88 ? -7.476 -7.915 15.051 1.00 50.59 88 THR A O 1
ATOM 694 N N . LYS A 1 89 ? -8.734 -9.740 14.700 1.00 47.31 89 LYS A N 1
ATOM 695 C CA . LYS A 1 89 ? -8.064 -10.136 13.460 1.00 47.31 89 LYS A CA 1
ATOM 696 C C . LYS A 1 89 ? -8.395 -9.074 12.415 1.00 47.31 89 LYS A C 1
ATOM 698 O O . LYS A 1 89 ? -9.483 -9.098 11.856 1.00 47.31 89 LYS A O 1
ATOM 703 N N . VAL A 1 90 ? -7.489 -8.129 12.184 1.00 48.94 90 VAL A N 1
ATOM 704 C CA . VAL A 1 90 ? -7.627 -7.200 11.063 1.00 48.94 90 VAL A CA 1
ATOM 705 C C . VAL A 1 90 ? -7.189 -7.964 9.816 1.00 48.94 90 VAL A C 1
ATOM 707 O O . VAL A 1 90 ? -6.039 -8.417 9.776 1.00 48.94 90 VAL A O 1
ATOM 710 N N . PRO A 1 91 ? -8.081 -8.191 8.838 1.00 46.81 91 PRO A N 1
ATOM 711 C CA . PRO A 1 91 ? -7.708 -8.875 7.613 1.00 46.81 91 PRO A CA 1
ATOM 712 C C . PRO A 1 91 ? -6.672 -8.020 6.879 1.00 46.81 91 PRO A C 1
ATOM 714 O O . PRO A 1 91 ? -6.953 -6.899 6.457 1.00 46.81 91 PRO A O 1
ATOM 717 N N . LEU A 1 92 ? -5.448 -8.539 6.762 1.00 45.75 92 LEU A N 1
ATOM 718 C CA . LEU A 1 92 ? -4.423 -7.932 5.928 1.00 45.75 92 LEU A CA 1
ATOM 719 C C . LEU A 1 92 ? -4.672 -8.376 4.496 1.00 45.75 92 LEU A C 1
ATOM 721 O O . LEU A 1 92 ? -4.308 -9.483 4.103 1.00 45.75 92 LEU A O 1
ATOM 725 N N . ILE A 1 93 ? -5.317 -7.514 3.729 1.00 49.69 93 ILE A N 1
ATOM 726 C CA . ILE A 1 93 ? -5.556 -7.758 2.319 1.00 49.69 93 ILE A CA 1
ATOM 727 C C . ILE A 1 93 ? -4.523 -6.943 1.543 1.00 49.69 93 ILE A C 1
ATOM 729 O O . ILE A 1 93 ? -4.632 -5.726 1.416 1.00 49.69 93 ILE A O 1
ATOM 733 N N . MET A 1 94 ? -3.477 -7.624 1.081 1.00 47.53 94 MET A N 1
ATOM 734 C CA . MET A 1 94 ? -2.373 -7.030 0.334 1.00 47.53 94 MET A CA 1
ATOM 735 C C . MET A 1 94 ? -2.472 -7.512 -1.111 1.00 47.53 94 MET A C 1
ATOM 737 O O . MET A 1 94 ? -2.147 -8.660 -1.410 1.00 47.53 94 MET A O 1
ATOM 741 N N . PHE A 1 95 ? -2.980 -6.656 -1.996 1.00 52.41 95 PHE A N 1
ATOM 742 C CA . PHE A 1 95 ? -3.062 -6.962 -3.420 1.00 52.41 95 PHE A CA 1
ATOM 743 C C . PHE A 1 95 ? -1.868 -6.368 -4.157 1.00 52.41 95 PHE A C 1
ATOM 745 O O . PHE A 1 95 ? -1.660 -5.156 -4.175 1.00 52.41 95 PHE A O 1
ATOM 752 N N . LEU A 1 96 ? -1.102 -7.248 -4.797 1.00 43.88 96 LEU A N 1
ATOM 753 C CA . LEU A 1 96 ? -0.172 -6.887 -5.855 1.00 43.88 96 LEU A CA 1
ATOM 754 C C . LEU A 1 96 ? -0.999 -6.616 -7.111 1.00 43.88 96 LEU A C 1
ATOM 756 O O . LEU A 1 96 ? -1.419 -7.552 -7.787 1.00 43.88 96 LEU A O 1
ATOM 760 N N . LEU A 1 97 ? -1.272 -5.350 -7.415 1.00 42.03 97 LEU A N 1
ATOM 761 C CA . LEU A 1 97 ? -1.746 -5.002 -8.748 1.00 42.03 97 LEU A CA 1
ATOM 762 C C . LEU A 1 97 ? -0.516 -4.910 -9.647 1.00 42.03 97 LEU A C 1
ATOM 764 O O . LEU A 1 97 ? 0.183 -3.901 -9.649 1.00 42.03 97 LEU A O 1
ATOM 768 N N . TYR A 1 98 ? -0.248 -5.994 -10.380 1.00 36.31 98 TYR A N 1
ATOM 769 C CA . TYR A 1 98 ? 0.510 -5.904 -11.624 1.00 36.31 98 TYR A CA 1
ATOM 770 C C . TYR A 1 98 ? -0.287 -4.980 -12.553 1.00 36.31 98 TYR A C 1
ATOM 772 O O . TYR A 1 98 ? -1.392 -5.330 -12.969 1.00 36.31 98 TYR A O 1
ATOM 780 N N . THR A 1 99 ? 0.243 -3.791 -12.818 1.00 40.88 99 THR A N 1
ATOM 781 C CA . THR A 1 99 ? -0.154 -2.958 -13.959 1.00 40.88 99 THR A CA 1
ATOM 782 C C . THR A 1 99 ? 0.971 -2.972 -14.966 1.00 40.88 99 THR A C 1
ATOM 784 O O . THR A 1 99 ? 2.120 -2.785 -14.501 1.00 40.88 99 THR A O 1
#

Sequence (99 aa):
MSNGRLIIDFIAEAYGLPMLPAYLNLTKGTQDIRQGVNFAFAGATALNMDYFIQKRLIPPSTNISLSVQLDWFKKLKPSLCKNKQGFTKVPLIMFLLYT

Foldseek 3Di:
DDPPDDPVVVVCVVVVQDDAAALVPDDPPDDDCLSDHALDDPQEEQDAQVVCVVVVHDGTPDRHYPVNSVVSVVVCVVVNDDDPPDDPPHDDDHDDPDD

Organism: Cajanus cajan (NCBI:txid3821)

pLDDT: mean 79.93, std 17.1, range [36.31, 97.75]

Secondary structure (DSSP, 8-state):
---S--HHHHHHHHTTPPPPPBGGG--TTTS-GGG--B---TT-BSS-HHHHHHTTPPPPSSS-BHHHHHHHHHHHHHHH--SSS--------------

Nearest PDB structures (foldseek):
  8rnk-assembly1_A  TM=3.984E-01  e=4.237E+00  Marasmius wettsteinii
  5fuj-assembly1_A  TM=4.022E-01  e=6.914E+00  Marasmius rotula

InterPro domains:
  IPR036514 SGNH hydrolase superfamily [G3DSA:3.40.50.1110] (1-95)

Solvent-accessible surface area (backbone atoms only — not comparable to full-atom values): 6433 Å² total; per-residue (Å²): 135,80,94,77,78,51,77,64,50,56,53,21,60,78,71,74,46,74,80,56,53,48,56,92,71,68,58,94,90,79,69,72,62,80,77,29,58,31,56,61,56,92,56,29,36,81,57,54,47,63,58,27,56,77,69,72,44,84,60,63,97,48,80,50,14,46,64,54,36,49,50,50,46,61,68,49,48,64,78,71,62,84,62,101,70,69,85,75,83,64,76,84,66,79,62,77,48,86,116

Radius of gyration: 15.56 Å; Cα contacts (8 Å, |Δi|>4): 102; chains: 1; bounding box: 43×22×44 Å